Protein AF-A8SL05-F1 (afdb_monomer)

Structure (mmCIF, N/CA/C/O backbone):
data_AF-A8SL05-F1
#
_entry.id   AF-A8SL05-F1
#
loop_
_atom_site.group_PDB
_atom_site.id
_atom_site.type_symbol
_atom_site.label_atom_id
_atom_site.label_alt_id
_atom_site.label_comp_id
_atom_site.label_asym_id
_atom_site.label_entity_id
_atom_site.label_seq_id
_atom_site.pdbx_PDB_ins_code
_atom_site.Cartn_x
_atom_site.Cartn_y
_atom_site.Cartn_z
_atom_site.occupancy
_atom_site.B_iso_or_equiv
_atom_site.auth_seq_id
_atom_site.auth_comp_id
_atom_site.auth_asym_id
_atom_site.auth_atom_id
_atom_site.pdbx_PDB_model_num
ATOM 1 N N . MET A 1 1 ? -3.905 8.437 5.619 1.00 49.62 1 MET A N 1
ATOM 2 C CA . MET A 1 1 ? -2.508 8.556 6.096 1.00 49.62 1 MET A CA 1
ATOM 3 C C . MET A 1 1 ? -2.101 10.006 6.318 1.00 49.62 1 MET A C 1
ATOM 5 O O . MET A 1 1 ? -1.684 10.332 7.421 1.00 49.62 1 MET A O 1
ATOM 9 N N . SER A 1 2 ? -2.321 10.912 5.360 1.00 40.22 2 SER A N 1
ATOM 10 C CA . SER A 1 2 ? -2.000 12.343 5.533 1.00 40.22 2 SER A CA 1
ATOM 11 C C . SER A 1 2 ? -2.834 13.040 6.625 1.00 40.22 2 SER A C 1
ATOM 13 O O . SER A 1 2 ? -2.307 13.869 7.360 1.00 40.22 2 SER A O 1
ATOM 15 N N . ALA A 1 3 ? -4.100 12.639 6.810 1.00 50.53 3 ALA A N 1
ATOM 16 C CA . ALA A 1 3 ? -4.956 13.141 7.896 1.00 50.53 3 ALA A CA 1
ATOM 17 C C . ALA A 1 3 ? -4.464 12.732 9.301 1.00 50.53 3 ALA A C 1
ATOM 19 O O . ALA A 1 3 ? -4.597 13.496 10.250 1.00 50.53 3 ALA A O 1
ATOM 20 N N . THR A 1 4 ? -3.853 11.551 9.434 1.00 49.03 4 THR A N 1
ATOM 21 C CA . THR A 1 4 ? -3.325 11.043 10.709 1.00 49.03 4 THR A CA 1
ATOM 22 C C . THR A 1 4 ? -1.996 11.704 11.067 1.00 49.03 4 THR A C 1
ATOM 24 O O . THR A 1 4 ? -1.749 11.989 12.235 1.00 49.03 4 THR A O 1
ATOM 27 N N . LEU A 1 5 ? -1.164 12.012 10.061 1.00 51.53 5 LEU A N 1
ATOM 28 C CA . LEU A 1 5 ? 0.092 12.734 10.266 1.00 51.53 5 LEU A CA 1
ATOM 29 C C . LEU A 1 5 ? -0.164 14.143 10.823 1.00 51.53 5 LEU A C 1
ATOM 31 O O . LEU A 1 5 ? 0.533 14.557 11.743 1.00 51.53 5 LEU A O 1
ATOM 35 N N . GLY A 1 6 ? -1.209 14.831 10.348 1.00 53.22 6 GLY A N 1
ATOM 36 C CA . GLY A 1 6 ? -1.608 16.154 10.846 1.00 53.22 6 GLY A CA 1
ATOM 37 C C . GLY A 1 6 ? -1.895 16.214 12.353 1.00 53.22 6 GLY A C 1
ATOM 38 O O . GLY A 1 6 ? -1.677 17.256 12.954 1.00 53.22 6 GLY A O 1
ATOM 39 N N . ALA A 1 7 ? -2.299 15.101 12.979 1.00 50.03 7 ALA A N 1
ATOM 40 C CA . ALA A 1 7 ? -2.533 15.017 14.426 1.00 50.03 7 ALA A CA 1
ATOM 41 C C . ALA A 1 7 ? -1.269 14.679 15.248 1.00 50.03 7 ALA A C 1
ATOM 43 O O . ALA A 1 7 ? -1.271 14.810 16.467 1.00 50.03 7 ALA A O 1
ATOM 44 N N . THR A 1 8 ? -0.194 14.218 14.600 1.00 53.31 8 THR A N 1
ATO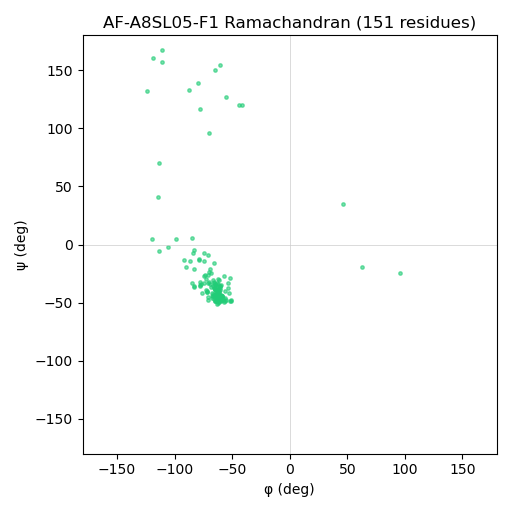M 45 C CA . THR A 1 8 ? 1.077 13.825 15.252 1.00 53.31 8 THR A CA 1
ATOM 46 C C . THR A 1 8 ? 2.256 14.728 14.897 1.00 53.31 8 THR A C 1
ATOM 48 O O . THR A 1 8 ? 3.348 14.571 15.439 1.00 53.31 8 THR A O 1
ATOM 51 N N . VAL A 1 9 ? 2.050 15.665 13.976 1.00 56.53 9 VAL A N 1
ATOM 52 C CA . VAL A 1 9 ? 3.084 16.536 13.430 1.00 56.53 9 VAL A CA 1
ATOM 53 C C . VAL A 1 9 ? 2.795 17.972 13.858 1.00 56.53 9 VAL A C 1
ATOM 55 O O . VAL A 1 9 ? 2.456 18.838 13.062 1.00 56.53 9 VAL A O 1
ATOM 58 N N . ASP A 1 10 ? 2.971 18.226 15.151 1.00 55.34 10 ASP A N 1
ATOM 59 C CA . ASP A 1 10 ? 2.871 19.572 15.738 1.00 55.34 10 ASP A CA 1
ATOM 60 C C . ASP A 1 10 ? 4.091 20.459 15.401 1.00 55.34 10 ASP A C 1
ATOM 62 O O . ASP A 1 10 ? 4.133 21.645 15.714 1.00 55.34 10 ASP A O 1
ATOM 66 N N . LYS A 1 11 ? 5.129 19.883 14.774 1.00 59.38 11 LYS A N 1
ATOM 67 C CA . LYS A 1 11 ? 6.441 20.525 14.561 1.00 59.38 11 LYS A CA 1
ATOM 68 C C . LYS A 1 11 ? 6.859 20.679 13.094 1.00 59.38 11 LYS A C 1
ATOM 70 O O . LYS A 1 11 ? 7.983 21.114 12.831 1.00 59.38 11 LYS A O 1
ATOM 75 N N .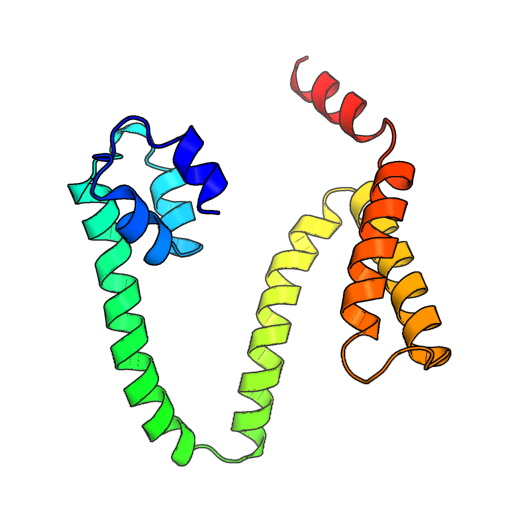 VAL A 1 12 ? 6.009 20.324 12.123 1.00 62.91 12 VAL A N 1
ATOM 76 C CA . VAL A 1 12 ? 6.315 20.594 10.703 1.00 62.91 12 VAL A CA 1
ATOM 77 C C . VAL A 1 12 ? 5.835 21.982 10.329 1.00 62.91 12 VAL A C 1
ATOM 79 O O . VAL A 1 12 ? 4.711 22.378 10.620 1.00 62.91 12 VAL A O 1
ATOM 82 N N . ASN A 1 13 ? 6.706 22.722 9.651 1.00 67.44 13 ASN A N 1
ATOM 83 C CA . ASN A 1 13 ? 6.390 24.043 9.136 1.00 67.44 13 ASN A CA 1
ATOM 84 C C . ASN A 1 13 ? 5.145 23.978 8.233 1.00 67.44 13 ASN A C 1
ATOM 86 O O . ASN A 1 13 ? 5.125 23.219 7.261 1.00 67.44 13 ASN A O 1
ATOM 90 N N . HIS A 1 14 ? 4.140 24.815 8.505 1.00 66.69 14 HIS A N 1
ATOM 91 C CA . HIS A 1 14 ? 2.879 24.868 7.754 1.00 66.69 14 HIS A CA 1
ATOM 92 C C . HIS A 1 14 ? 3.066 25.001 6.235 1.00 66.69 14 HIS A C 1
ATOM 94 O O . HIS A 1 14 ? 2.250 24.499 5.467 1.00 66.69 14 HIS A O 1
ATOM 100 N N . LYS A 1 15 ? 4.166 25.617 5.781 1.00 70.44 15 LYS A N 1
ATOM 101 C CA . LYS A 1 15 ? 4.477 25.753 4.348 1.00 70.44 15 LYS A CA 1
ATOM 102 C C . LYS A 1 15 ? 4.966 24.455 3.691 1.00 70.44 15 LYS A C 1
ATOM 104 O O . LYS A 1 15 ? 4.789 24.285 2.492 1.00 70.44 15 LYS A O 1
ATOM 109 N N . ALA A 1 16 ? 5.575 23.550 4.456 1.00 71.00 16 ALA A N 1
ATOM 110 C CA . ALA A 1 16 ? 6.088 22.269 3.964 1.00 71.00 16 ALA A CA 1
ATOM 111 C C . ALA A 1 16 ? 5.059 21.131 4.078 1.00 71.00 16 ALA A C 1
ATOM 113 O O . ALA A 1 16 ? 5.232 20.082 3.463 1.00 71.00 16 ALA A O 1
ATOM 114 N N . PHE A 1 17 ? 3.974 21.344 4.826 1.00 73.88 17 PHE A N 1
ATOM 115 C CA . PHE A 1 17 ? 2.913 20.365 5.053 1.00 73.88 17 PHE A CA 1
ATOM 116 C C . PHE A 1 17 ? 2.337 19.711 3.777 1.00 73.88 17 PHE A C 1
ATOM 118 O O . PHE A 1 17 ? 2.263 18.483 3.746 1.00 73.88 17 PHE A O 1
ATOM 125 N N . PRO A 1 18 ? 1.979 20.449 2.702 1.00 79.62 18 PRO A N 1
ATOM 126 C CA . PRO A 1 18 ? 1.447 19.816 1.490 1.00 79.62 18 PRO A CA 1
ATOM 127 C C . PRO A 1 18 ? 2.470 18.908 0.792 1.00 79.62 18 PRO A C 1
ATOM 129 O O . PRO A 1 18 ? 2.109 17.854 0.277 1.00 79.62 18 PRO A O 1
ATOM 132 N N . ILE A 1 19 ? 3.753 19.274 0.828 1.00 81.00 19 ILE A N 1
ATOM 133 C CA . ILE A 1 19 ? 4.842 18.486 0.235 1.00 81.00 19 ILE A CA 1
ATOM 134 C C . ILE A 1 19 ? 5.072 17.217 1.062 1.00 81.00 19 ILE A C 1
ATOM 136 O O . ILE A 1 19 ? 5.139 16.120 0.519 1.00 81.00 19 ILE A O 1
ATOM 140 N N . VAL A 1 20 ? 5.106 17.351 2.388 1.00 81.19 20 VAL A N 1
ATOM 141 C CA . VAL A 1 20 ? 5.229 16.221 3.320 1.00 81.19 20 VAL A CA 1
ATOM 142 C C . VAL A 1 20 ? 4.063 15.240 3.185 1.00 81.19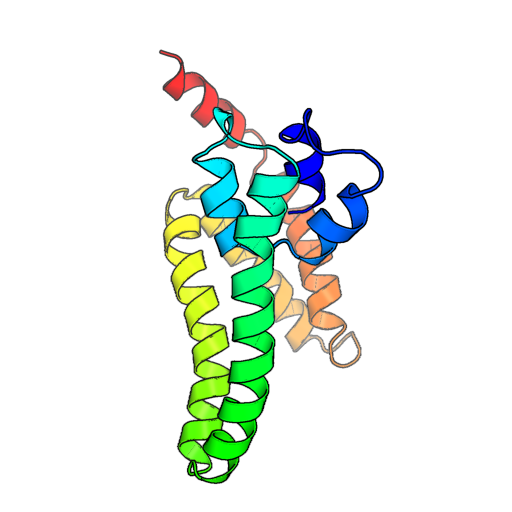 20 VAL A C 1
ATOM 144 O O . VAL A 1 20 ? 4.260 14.032 3.290 1.00 81.19 20 VAL A O 1
ATOM 147 N N . GLY A 1 21 ? 2.849 15.744 2.948 1.00 79.81 21 GLY A N 1
ATOM 148 C CA . GLY A 1 21 ? 1.672 14.913 2.707 1.00 79.81 21 GLY A CA 1
ATOM 149 C C . GLY A 1 21 ? 1.717 14.170 1.371 1.00 79.81 21 GLY A C 1
ATOM 150 O O . GLY A 1 21 ? 1.224 13.047 1.306 1.00 79.81 21 GLY A O 1
ATOM 151 N N . TRP A 1 22 ? 2.311 14.773 0.335 1.00 81.75 22 TRP A N 1
ATOM 152 C CA . TRP A 1 22 ? 2.480 14.162 -0.987 1.00 81.75 22 TRP A CA 1
ATOM 153 C C . TRP A 1 22 ? 3.526 13.043 -0.991 1.00 81.75 22 TRP A C 1
ATOM 155 O O . TRP A 1 22 ? 3.310 12.006 -1.608 1.00 81.75 22 TRP A O 1
ATOM 165 N N . LEU A 1 23 ? 4.651 13.232 -0.294 1.00 85.19 23 LEU A N 1
ATOM 166 C CA . LEU A 1 23 ? 5.740 12.248 -0.245 1.00 85.19 23 LEU A CA 1
ATOM 167 C C . LEU A 1 23 ? 5.526 11.161 0.829 1.00 85.19 23 LEU A C 1
ATOM 169 O O . LEU A 1 23 ? 6.416 10.351 1.087 1.00 85.19 23 LEU A O 1
ATOM 173 N N . LEU A 1 24 ? 4.371 11.143 1.493 1.00 83.00 24 LEU A N 1
ATOM 174 C CA . LEU A 1 24 ? 4.101 10.193 2.561 1.00 83.00 24 LEU A CA 1
ATOM 175 C C . LEU A 1 24 ? 3.754 8.809 1.993 1.00 83.00 24 LEU A C 1
ATOM 177 O O . LEU A 1 24 ? 2.710 8.637 1.372 1.00 83.00 24 LEU A O 1
ATOM 181 N N . THR A 1 25 ? 4.596 7.821 2.285 1.00 86.12 25 THR A N 1
ATOM 182 C CA . THR A 1 25 ? 4.350 6.396 2.002 1.00 86.12 25 THR A CA 1
ATOM 183 C C . THR A 1 25 ? 4.128 5.605 3.292 1.00 86.12 25 THR A C 1
A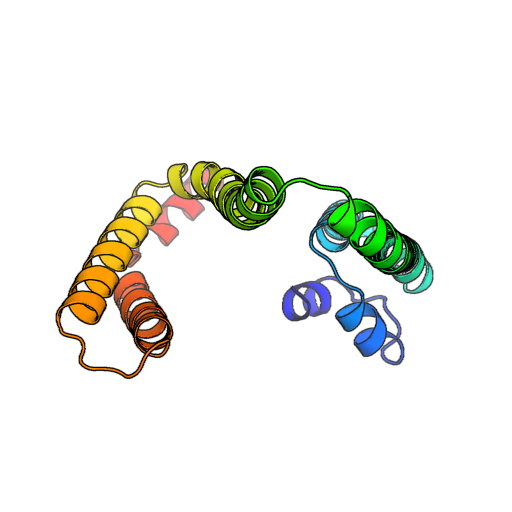TOM 185 O O . THR A 1 25 ? 4.436 6.105 4.377 1.00 86.12 25 THR A O 1
ATOM 188 N N . ASP A 1 26 ? 3.637 4.367 3.198 1.00 79.81 26 ASP A N 1
ATOM 189 C CA . ASP A 1 26 ? 3.417 3.469 4.344 1.00 79.81 26 ASP A CA 1
ATOM 190 C C . ASP A 1 26 ? 4.723 3.175 5.107 1.00 79.81 26 ASP A C 1
ATOM 192 O O . ASP A 1 26 ? 4.732 3.088 6.340 1.00 79.81 26 ASP A O 1
ATOM 196 N N . GLU A 1 27 ? 5.855 3.090 4.403 1.00 83.00 27 GLU A N 1
ATOM 197 C CA . GLU A 1 27 ? 7.184 2.863 4.983 1.00 83.00 27 GLU A CA 1
ATOM 198 C C . GLU A 1 27 ? 7.665 4.096 5.745 1.00 83.00 27 GLU A C 1
ATOM 200 O O . GLU A 1 27 ? 8.080 4.005 6.903 1.00 83.00 27 GLU A O 1
ATOM 205 N N . SER A 1 28 ? 7.549 5.271 5.120 1.00 85.19 28 SER A N 1
ATOM 206 C CA . SER A 1 28 ? 7.890 6.536 5.769 1.00 85.19 28 SER A CA 1
ATOM 207 C C . SER A 1 28 ? 6.967 6.796 6.960 1.00 85.19 28 SER A C 1
ATOM 209 O O . SER A 1 28 ? 7.440 7.159 8.034 1.00 85.19 28 SER A O 1
ATOM 211 N N . PHE A 1 29 ? 5.664 6.536 6.824 1.00 81.56 29 PHE A N 1
ATOM 212 C CA . PHE A 1 29 ? 4.692 6.648 7.910 1.00 81.56 29 PHE A CA 1
ATOM 213 C C . PHE A 1 29 ? 5.062 5.751 9.092 1.00 81.56 29 PHE A C 1
ATOM 215 O O . PHE A 1 29 ? 5.084 6.220 10.230 1.00 81.56 29 PHE A O 1
ATOM 222 N N . SER A 1 30 ? 5.419 4.493 8.828 1.00 82.00 30 SER A N 1
ATOM 223 C CA . SER A 1 30 ? 5.838 3.550 9.867 1.00 82.00 30 SER A CA 1
ATOM 224 C C . SER A 1 30 ? 7.070 4.067 10.617 1.00 82.00 30 SER A C 1
ATOM 226 O O . SER A 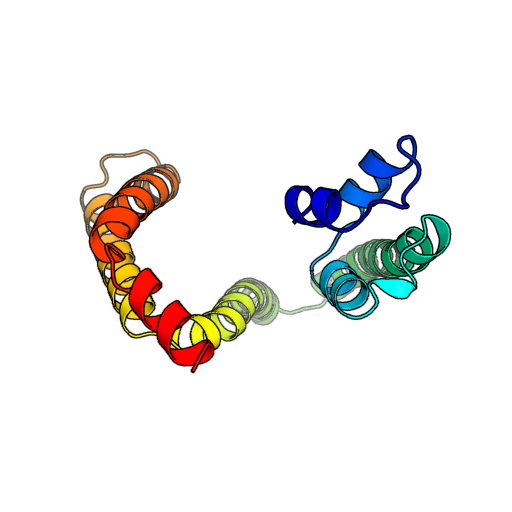1 30 ? 7.046 4.159 11.845 1.00 82.00 30 SER A O 1
ATOM 228 N N . ILE A 1 31 ? 8.105 4.520 9.900 1.00 84.62 31 ILE A N 1
ATOM 229 C CA . ILE A 1 31 ? 9.334 5.069 10.500 1.00 84.62 31 ILE A CA 1
ATOM 230 C C . ILE A 1 31 ? 9.042 6.315 11.347 1.00 84.62 31 ILE A C 1
ATOM 232 O O . ILE A 1 31 ? 9.536 6.422 12.475 1.00 84.62 31 ILE A O 1
ATOM 236 N N . LEU A 1 32 ? 8.224 7.242 10.838 1.00 84.38 32 LEU A N 1
ATOM 237 C CA . LEU A 1 32 ? 7.827 8.444 11.574 1.00 84.38 32 LEU A CA 1
ATOM 238 C C . LEU A 1 32 ? 6.991 8.106 12.818 1.00 84.38 32 LEU A C 1
ATOM 240 O O . LEU A 1 32 ? 7.181 8.725 13.864 1.00 84.38 32 LEU A O 1
ATOM 244 N N . SER A 1 33 ? 6.108 7.108 12.731 1.00 78.12 33 SER A N 1
ATOM 245 C CA . SER A 1 33 ? 5.232 6.706 13.837 1.00 78.12 33 SER A CA 1
ATOM 246 C C . SER A 1 33 ? 5.993 6.111 15.027 1.00 78.12 33 SER A C 1
ATOM 248 O O . SER A 1 33 ? 5.572 6.310 16.168 1.00 78.12 33 SER A O 1
ATOM 250 N N . PHE A 1 34 ? 7.136 5.459 14.778 1.00 81.38 34 PHE A N 1
ATOM 251 C CA . PHE A 1 34 ? 8.035 4.948 15.819 1.00 81.38 34 PHE A CA 1
ATOM 252 C C . PHE A 1 34 ? 8.994 6.012 16.375 1.00 81.38 34 PHE A C 1
ATOM 254 O O . PHE A 1 34 ? 9.491 5.860 17.485 1.00 81.38 34 PHE A O 1
ATOM 261 N N . ASN A 1 35 ? 9.246 7.105 15.645 1.00 80.31 35 ASN A N 1
ATOM 262 C CA . ASN A 1 35 ? 10.239 8.128 16.001 1.00 80.31 35 ASN A CA 1
ATOM 263 C C . ASN A 1 35 ? 9.608 9.498 16.311 1.00 80.31 35 ASN A C 1
ATOM 265 O O . ASN A 1 35 ? 10.160 10.533 15.930 1.00 80.31 35 ASN A O 1
ATOM 269 N N . LYS A 1 36 ? 8.472 9.519 17.025 1.00 70.06 36 LYS A N 1
ATOM 270 C CA . LYS A 1 36 ? 7.673 10.736 17.296 1.00 70.06 36 LYS A CA 1
ATOM 271 C C . LYS A 1 36 ? 8.469 11.892 17.916 1.00 70.06 36 LYS A C 1
ATOM 273 O O . LYS A 1 36 ? 8.204 13.051 17.615 1.00 70.06 36 LYS A O 1
ATOM 278 N N . GLU A 1 37 ? 9.476 11.597 18.734 1.00 68.19 37 GLU A N 1
ATOM 279 C CA . GLU A 1 37 ? 10.291 12.615 19.414 1.00 68.19 37 GLU A CA 1
ATOM 280 C C . GLU A 1 37 ? 11.227 13.392 18.472 1.00 68.19 37 GLU A C 1
ATOM 282 O O . GLU A 1 37 ? 11.562 14.547 18.738 1.00 68.19 37 GLU A O 1
ATOM 287 N N . LYS A 1 38 ? 11.625 12.781 17.348 1.00 67.69 38 LYS A N 1
ATOM 288 C CA . LYS A 1 38 ? 12.580 13.340 16.373 1.00 67.69 38 LYS A CA 1
ATOM 289 C C . LYS A 1 38 ? 11.896 13.985 15.165 1.00 67.69 38 LYS A C 1
ATOM 291 O O . LYS A 1 38 ? 12.577 14.418 14.233 1.00 67.69 38 LYS A O 1
ATOM 296 N N . VAL A 1 39 ? 10.563 14.056 15.162 1.00 70.62 39 VAL A N 1
ATOM 297 C CA . VAL A 1 39 ? 9.779 14.581 14.038 1.00 70.62 39 VAL A CA 1
ATOM 298 C C . VAL A 1 39 ? 9.982 16.094 13.922 1.00 70.62 39 VAL A C 1
ATOM 300 O O . VAL A 1 39 ? 9.341 16.898 14.593 1.00 70.62 39 VAL A O 1
ATOM 303 N N . ASN A 1 40 ? 10.910 16.471 13.046 1.00 76.44 40 ASN A N 1
ATOM 304 C CA . ASN A 1 40 ? 11.127 17.826 12.546 1.00 76.44 40 ASN A CA 1
ATOM 305 C C . ASN A 1 40 ? 10.912 17.830 11.019 1.00 76.44 40 ASN A C 1
ATOM 307 O O . ASN A 1 40 ? 11.001 16.784 10.370 1.00 76.44 40 ASN A O 1
ATOM 311 N N . THR A 1 41 ? 10.667 19.002 10.429 1.00 74.56 41 THR A N 1
ATOM 312 C CA . THR A 1 41 ? 10.518 19.210 8.978 1.00 74.56 41 THR A CA 1
ATOM 313 C C . THR A 1 41 ? 11.682 18.597 8.196 1.00 74.56 41 THR A C 1
ATOM 315 O O . THR A 1 41 ? 11.453 17.822 7.271 1.00 74.56 41 THR A O 1
ATOM 318 N N . SER A 1 42 ? 12.927 18.856 8.607 1.00 79.19 42 SER A N 1
ATOM 319 C CA . SER A 1 42 ? 14.112 18.323 7.918 1.00 79.19 42 SER A CA 1
ATOM 320 C C . SER A 1 42 ? 14.254 16.805 8.053 1.00 79.19 42 SER A C 1
ATOM 322 O O . SER A 1 42 ? 14.644 16.144 7.097 1.00 79.19 42 SER A O 1
ATOM 324 N N . PHE A 1 43 ? 13.907 16.240 9.215 1.00 82.69 43 PHE A N 1
ATOM 325 C CA . PHE A 1 43 ? 13.933 14.788 9.428 1.00 82.69 43 PHE A CA 1
ATOM 326 C C . PHE A 1 43 ? 12.869 14.087 8.578 1.00 82.69 43 PHE A C 1
ATOM 328 O O . PHE A 1 43 ? 13.155 13.102 7.908 1.00 82.69 43 PHE A O 1
ATOM 335 N N . THR A 1 44 ? 11.659 14.646 8.547 1.00 82.50 44 THR A N 1
ATOM 336 C CA . THR A 1 44 ? 10.530 14.110 7.778 1.00 82.50 44 THR A CA 1
ATOM 337 C C . THR A 1 44 ? 10.841 14.081 6.286 1.00 82.50 44 THR A C 1
ATOM 339 O O . THR A 1 44 ? 10.701 13.041 5.650 1.00 82.50 44 THR A O 1
ATOM 342 N N . LEU A 1 45 ? 11.349 15.190 5.740 1.00 83.06 45 LEU A N 1
ATOM 343 C CA . LEU A 1 45 ? 11.772 15.249 4.341 1.00 83.06 45 LEU A CA 1
ATOM 344 C C . LEU A 1 45 ? 12.957 14.313 4.064 1.00 83.06 45 LEU A C 1
ATOM 346 O O . LEU A 1 45 ? 12.976 13.651 3.033 1.00 83.06 45 LEU A O 1
ATOM 350 N N . GLY A 1 46 ? 13.909 14.197 4.993 1.00 86.38 46 GLY A N 1
ATOM 351 C CA . GLY A 1 46 ? 15.043 13.279 4.864 1.00 86.38 46 GLY A CA 1
ATOM 352 C C . GLY A 1 46 ? 14.641 11.803 4.794 1.00 86.38 46 GLY A C 1
ATOM 353 O O . GLY A 1 46 ? 15.275 11.042 4.070 1.00 86.38 46 GLY A O 1
ATOM 354 N N . VAL A 1 47 ? 13.578 11.400 5.495 1.00 87.12 47 VAL A N 1
ATOM 355 C CA . VAL A 1 47 ? 13.039 10.028 5.436 1.00 87.12 47 VAL A CA 1
ATOM 356 C C . VAL A 1 47 ? 12.207 9.802 4.168 1.00 87.12 47 VAL A C 1
ATOM 358 O O . VAL A 1 47 ? 12.257 8.722 3.592 1.00 87.12 47 VAL A O 1
ATOM 361 N N . GLN A 1 48 ? 11.476 10.820 3.712 1.00 88.38 48 GLN A N 1
ATOM 362 C CA . GLN A 1 48 ? 10.520 10.711 2.605 1.00 88.38 48 GLN A CA 1
ATOM 363 C C . GLN A 1 48 ? 11.138 10.862 1.205 1.00 88.38 48 GLN A C 1
ATOM 365 O O . GLN A 1 48 ? 10.673 10.246 0.247 1.00 88.38 48 GLN A O 1
ATOM 370 N N . ILE A 1 49 ? 12.185 11.678 1.059 1.00 89.19 49 ILE A N 1
ATOM 371 C CA . ILE A 1 49 ? 12.821 11.960 -0.236 1.00 89.19 49 ILE A CA 1
ATOM 372 C C . ILE A 1 49 ? 13.486 10.713 -0.858 1.00 89.19 49 ILE A C 1
ATOM 374 O O . ILE A 1 49 ? 13.240 10.450 -2.038 1.00 89.19 49 ILE A O 1
ATOM 378 N N . PRO A 1 50 ? 14.305 9.923 -0.132 1.00 90.94 50 PRO A N 1
ATOM 379 C CA . PRO A 1 50 ? 15.017 8.797 -0.734 1.00 90.94 50 PRO A CA 1
ATOM 380 C C . PRO A 1 50 ? 14.095 7.720 -1.329 1.00 90.94 50 PRO A C 1
ATOM 382 O O . PRO A 1 50 ? 14.329 7.351 -2.481 1.00 90.94 50 PRO A O 1
ATOM 385 N N . PRO A 1 51 ? 13.028 7.252 -0.641 1.00 88.38 51 PRO A N 1
ATOM 386 C CA . PRO A 1 51 ? 12.073 6.306 -1.221 1.00 88.38 51 PRO A CA 1
ATOM 387 C C . PRO A 1 51 ? 11.450 6.808 -2.525 1.00 88.38 51 PRO A C 1
ATOM 389 O O . PRO A 1 51 ? 11.329 6.040 -3.474 1.00 88.38 51 PRO A O 1
ATOM 392 N N . TYR A 1 52 ? 11.121 8.100 -2.610 1.00 87.31 52 TYR A N 1
ATOM 393 C CA . TYR A 1 52 ? 10.520 8.689 -3.808 1.00 87.31 52 TYR A CA 1
ATOM 394 C C . TYR A 1 52 ? 11.484 8.695 -5.007 1.00 87.31 52 TYR A C 1
ATOM 396 O O . TYR A 1 52 ? 11.106 8.338 -6.124 1.00 87.31 52 TYR A O 1
ATOM 404 N N . PHE A 1 53 ? 12.755 9.045 -4.783 1.00 90.38 53 PHE A N 1
ATOM 405 C CA . PHE A 1 53 ? 13.779 8.985 -5.832 1.00 90.38 53 PHE A CA 1
ATOM 406 C C . PHE A 1 53 ? 14.085 7.552 -6.264 1.00 90.38 53 PHE A C 1
ATOM 408 O O . PHE A 1 53 ? 14.165 7.277 -7.463 1.00 90.38 53 PHE A O 1
ATOM 415 N N . ILE A 1 54 ? 14.225 6.637 -5.301 1.00 92.56 54 ILE A N 1
ATOM 416 C CA . ILE A 1 54 ? 14.439 5.213 -5.574 1.00 92.56 54 ILE A CA 1
ATOM 417 C C . ILE A 1 54 ? 13.273 4.668 -6.395 1.00 92.56 54 ILE A C 1
ATOM 419 O O . ILE A 1 54 ? 13.512 4.009 -7.401 1.00 92.56 54 ILE A O 1
ATOM 423 N N . TRP A 1 55 ? 12.034 5.007 -6.036 1.00 89.06 55 TRP A N 1
ATOM 424 C CA . TRP A 1 55 ? 10.845 4.610 -6.784 1.00 89.06 55 TRP A CA 1
ATOM 425 C C . TRP A 1 55 ? 10.898 5.072 -8.242 1.00 89.06 55 TRP A C 1
ATOM 427 O O . TRP A 1 55 ? 10.697 4.270 -9.154 1.00 89.06 55 TRP A O 1
ATOM 437 N N . GLY A 1 56 ? 11.210 6.350 -8.481 1.00 91.56 56 GLY A N 1
ATOM 438 C CA . GLY A 1 56 ? 11.319 6.897 -9.835 1.00 91.56 56 GLY A CA 1
ATOM 439 C C . GLY A 1 56 ? 12.389 6.192 -10.672 1.00 91.56 56 GLY A C 1
ATOM 440 O O . GLY A 1 56 ? 12.117 5.762 -11.793 1.00 91.56 56 GLY A O 1
ATOM 441 N N . ILE A 1 57 ? 13.586 6.002 -10.108 1.00 94.50 57 ILE A N 1
ATOM 442 C CA . ILE A 1 57 ? 14.701 5.327 -10.790 1.00 94.50 57 ILE A CA 1
ATOM 443 C C . ILE A 1 57 ? 14.353 3.861 -11.074 1.00 94.50 57 ILE A C 1
ATOM 445 O O . ILE A 1 57 ? 14.506 3.397 -12.205 1.00 94.50 57 ILE A O 1
ATOM 449 N N . PHE A 1 58 ? 13.836 3.132 -10.083 1.00 93.00 58 PHE A N 1
ATOM 450 C CA . PHE A 1 58 ? 13.485 1.720 -10.237 1.00 93.00 58 PHE A CA 1
ATOM 451 C C . PHE A 1 58 ? 12.275 1.495 -11.139 1.00 93.00 58 PHE A C 1
ATOM 453 O O . PHE A 1 58 ? 12.183 0.433 -11.743 1.00 93.00 58 PHE A O 1
ATOM 460 N N . THR A 1 59 ? 11.385 2.475 -11.299 1.00 90.94 59 THR A N 1
ATOM 461 C CA . THR A 1 59 ? 10.301 2.393 -12.290 1.00 90.94 59 THR A CA 1
ATOM 462 C C . THR A 1 59 ? 10.871 2.370 -13.706 1.00 90.94 59 THR A C 1
ATOM 464 O O . THR A 1 59 ? 10.474 1.536 -14.515 1.00 90.94 59 THR A O 1
ATOM 467 N N . ILE A 1 60 ? 11.847 3.236 -13.997 1.00 93.69 60 ILE A N 1
ATOM 468 C CA . ILE A 1 60 ? 12.516 3.269 -15.305 1.00 93.69 60 ILE A CA 1
ATOM 469 C C . ILE A 1 60 ? 13.288 1.966 -15.527 1.00 93.69 60 ILE A C 1
ATOM 471 O O . ILE A 1 60 ? 13.125 1.316 -16.557 1.00 93.69 60 ILE A O 1
ATOM 475 N N . VAL A 1 61 ? 14.088 1.545 -14.544 1.00 93.81 61 VAL A N 1
ATOM 476 C CA . VAL A 1 61 ? 14.845 0.285 -14.620 1.00 93.81 61 VAL A CA 1
ATOM 477 C C . VAL A 1 61 ? 13.905 -0.912 -14.787 1.00 93.81 61 VAL A C 1
ATOM 479 O O . VAL A 1 61 ? 14.148 -1.772 -15.629 1.00 93.81 61 VAL A O 1
ATOM 482 N N . GLY A 1 62 ? 12.814 -0.951 -14.025 1.00 90.44 62 GLY A N 1
ATOM 483 C CA . GLY A 1 62 ? 11.800 -1.998 -14.066 1.00 90.44 62 GLY A CA 1
ATOM 484 C C . GLY A 1 62 ? 11.028 -2.038 -15.381 1.00 90.44 62 GLY A C 1
ATOM 485 O O . GLY A 1 62 ? 10.680 -3.126 -15.822 1.00 90.44 62 GLY A O 1
ATOM 486 N N . TYR A 1 63 ? 10.818 -0.898 -16.045 1.00 89.50 63 TYR A N 1
ATOM 487 C CA . TYR A 1 63 ? 10.253 -0.852 -17.394 1.00 89.50 63 TYR A CA 1
ATOM 488 C C . TYR A 1 63 ? 11.173 -1.555 -18.401 1.00 89.50 63 TYR A C 1
ATOM 490 O O . TYR A 1 63 ? 10.742 -2.478 -19.089 1.00 89.50 63 TYR A O 1
ATOM 498 N N . PHE A 1 64 ? 12.463 -1.200 -18.415 1.00 91.81 64 PHE A N 1
ATOM 499 C CA . PHE A 1 64 ? 13.434 -1.835 -19.310 1.00 91.81 64 PHE A CA 1
ATOM 500 C C . PHE A 1 64 ? 13.605 -3.328 -19.016 1.00 91.81 64 PHE A C 1
ATOM 502 O O . PHE A 1 64 ? 13.576 -4.132 -19.941 1.00 91.81 64 PHE A O 1
ATOM 509 N N . LEU A 1 65 ? 13.742 -3.720 -17.743 1.00 89.69 65 LEU A N 1
ATOM 510 C CA . LEU A 1 65 ? 13.806 -5.135 -17.350 1.00 89.69 65 LEU A CA 1
ATOM 511 C C . LEU A 1 65 ? 12.503 -5.877 -17.661 1.00 89.69 65 LEU A C 1
ATOM 513 O O . LEU A 1 65 ? 12.533 -7.052 -18.027 1.00 89.69 65 LEU A O 1
ATOM 517 N N . GLY A 1 66 ? 11.377 -5.179 -17.525 1.00 87.12 66 GLY A N 1
ATOM 518 C CA . GLY A 1 66 ? 10.039 -5.633 -17.862 1.00 87.12 66 GLY A CA 1
ATOM 519 C C . GLY A 1 66 ? 9.984 -6.174 -19.278 1.00 87.12 66 GLY A C 1
ATOM 520 O O . GLY A 1 66 ? 9.524 -7.292 -19.478 1.00 87.12 66 GLY A O 1
ATOM 521 N N . ASP A 1 67 ? 10.512 -5.447 -20.257 1.00 86.62 67 ASP A N 1
ATOM 522 C CA . ASP A 1 67 ? 10.462 -5.861 -21.662 1.00 86.62 67 ASP A CA 1
ATOM 523 C C . ASP A 1 67 ? 11.195 -7.177 -21.948 1.00 86.62 67 ASP A C 1
ATOM 525 O O . ASP A 1 67 ? 10.735 -7.948 -22.791 1.00 86.62 67 ASP A O 1
ATOM 529 N N . PHE A 1 68 ? 12.240 -7.502 -21.182 1.00 89.44 68 PHE A N 1
ATOM 530 C CA . PHE A 1 68 ? 12.969 -8.770 -21.302 1.00 89.44 68 PHE A CA 1
ATOM 531 C C . PHE A 1 68 ? 12.264 -9.968 -20.644 1.00 89.44 68 PHE A C 1
ATOM 533 O O . PHE A 1 68 ? 12.649 -11.113 -20.887 1.00 89.44 68 PHE A O 1
ATOM 540 N N . LEU A 1 69 ? 11.243 -9.746 -19.809 1.00 88.81 69 LEU A N 1
ATOM 541 C CA . LEU A 1 69 ? 10.541 -10.823 -19.109 1.00 88.81 69 LEU A CA 1
ATOM 542 C C . LEU A 1 69 ? 9.508 -11.526 -20.015 1.00 88.81 69 LEU A C 1
ATOM 544 O O . LEU A 1 69 ? 8.741 -10.863 -20.721 1.00 88.81 69 LEU A O 1
ATOM 548 N N . PRO A 1 70 ? 9.405 -12.869 -19.955 1.00 90.88 70 PRO A N 1
ATOM 549 C CA . PRO A 1 70 ? 8.364 -13.607 -20.662 1.00 90.88 70 PRO A CA 1
ATOM 550 C C . PRO A 1 70 ? 6.971 -13.257 -20.121 1.00 90.88 70 PRO A C 1
ATOM 552 O O . PRO A 1 70 ? 6.796 -12.980 -18.931 1.00 90.88 70 PRO A O 1
ATOM 555 N N . GLN A 1 71 ? 5.956 -13.327 -20.987 1.00 89.38 71 GLN A N 1
ATOM 556 C CA . GLN A 1 71 ? 4.586 -12.885 -20.684 1.00 89.38 71 GLN A CA 1
ATOM 557 C C . GLN A 1 71 ? 4.001 -13.522 -19.413 1.00 89.38 71 GLN A C 1
ATOM 559 O O . GLN A 1 71 ? 3.331 -12.849 -18.633 1.00 89.38 71 GLN A O 1
ATOM 564 N N . ASN A 1 72 ? 4.308 -14.795 -19.159 1.00 90.50 72 ASN A N 1
ATOM 565 C CA . ASN A 1 72 ? 3.833 -15.513 -17.975 1.00 90.50 72 ASN A CA 1
ATOM 566 C C . ASN A 1 72 ? 4.344 -14.883 -16.670 1.00 90.50 72 ASN A C 1
ATOM 568 O O . ASN A 1 72 ? 3.596 -14.783 -15.700 1.00 90.50 72 ASN A O 1
ATOM 572 N N . LEU A 1 73 ? 5.599 -14.415 -16.651 1.00 89.38 73 LEU A N 1
ATOM 573 C CA . LEU A 1 73 ? 6.168 -13.744 -15.483 1.00 89.38 73 LEU A CA 1
ATOM 574 C C . LEU A 1 73 ? 5.569 -12.350 -15.305 1.00 89.38 73 LEU A C 1
ATOM 576 O O . LEU A 1 73 ? 5.248 -11.984 -14.180 1.00 89.38 73 LEU A O 1
ATOM 580 N N . LYS A 1 74 ? 5.348 -11.598 -16.392 1.00 87.88 74 LYS A N 1
ATOM 581 C CA . LYS A 1 74 ? 4.683 -10.283 -16.328 1.00 87.88 74 LYS A CA 1
ATOM 582 C C . LYS A 1 74 ? 3.316 -10.381 -15.647 1.00 87.88 74 LYS A C 1
ATOM 584 O O . LYS A 1 74 ? 3.038 -9.634 -14.713 1.00 87.88 74 LYS A O 1
ATOM 589 N N . VAL A 1 75 ? 2.503 -11.357 -16.058 1.00 89.38 75 VAL A N 1
ATOM 590 C CA . VAL A 1 75 ? 1.191 -11.621 -15.443 1.00 89.38 75 VAL A CA 1
ATOM 591 C C . VAL A 1 75 ? 1.339 -12.044 -13.977 1.00 89.38 75 VAL A C 1
ATOM 593 O O . VAL A 1 75 ? 0.601 -11.552 -13.122 1.00 89.38 75 VAL A O 1
ATOM 596 N N . ALA A 1 76 ? 2.315 -12.903 -13.663 1.00 90.44 76 ALA A N 1
ATOM 597 C CA . ALA A 1 76 ? 2.577 -13.331 -12.291 1.00 90.44 76 ALA A CA 1
ATOM 598 C C . ALA A 1 76 ? 2.964 -12.162 -11.369 1.00 90.44 76 ALA A C 1
ATOM 600 O O . ALA A 1 76 ? 2.480 -12.105 -10.242 1.00 90.44 76 ALA A O 1
ATOM 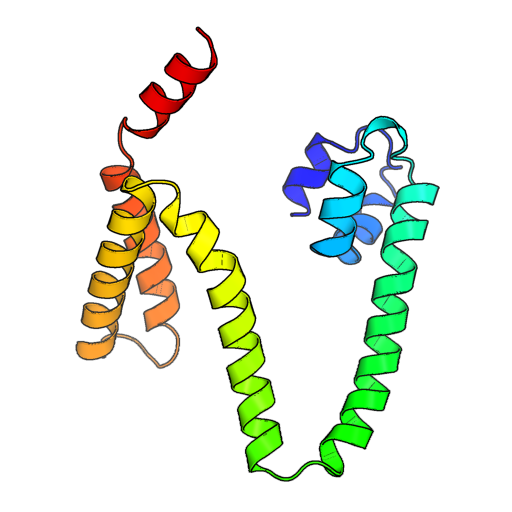601 N N . PHE A 1 77 ? 3.766 -11.200 -11.838 1.00 87.69 77 PHE A N 1
ATOM 602 C CA . PHE A 1 77 ? 4.098 -9.994 -11.072 1.00 87.69 77 PHE A CA 1
ATOM 603 C C . PHE A 1 77 ? 2.867 -9.111 -10.817 1.00 87.69 77 PHE A C 1
ATOM 605 O O . PHE A 1 77 ? 2.679 -8.648 -9.691 1.00 87.69 77 PHE A O 1
ATOM 612 N N . SER A 1 78 ? 1.992 -8.919 -11.814 1.00 87.25 78 SER A N 1
ATOM 613 C CA . SER A 1 78 ? 0.765 -8.124 -11.647 1.00 87.25 78 SER A CA 1
ATOM 614 C C . SER A 1 78 ? -0.196 -8.727 -10.618 1.00 87.25 78 SER A C 1
ATOM 616 O O . SER A 1 78 ? -0.696 -8.014 -9.750 1.00 87.25 78 SER A O 1
ATOM 618 N N . VAL A 1 79 ? -0.434 -10.041 -10.673 1.00 90.69 79 VAL A N 1
ATOM 619 C CA . VAL A 1 79 ? -1.302 -10.726 -9.697 1.00 90.69 79 VAL A CA 1
ATOM 620 C C . VAL A 1 79 ? -0.597 -10.882 -8.343 1.00 90.69 79 VAL A C 1
ATOM 622 O O . VAL A 1 79 ? -1.235 -10.786 -7.297 1.00 90.69 79 VAL A O 1
ATOM 625 N N . GLY A 1 80 ? 0.726 -11.061 -8.345 1.00 91.00 80 GLY A N 1
ATOM 626 C CA . GLY A 1 80 ? 1.547 -11.201 -7.144 1.00 91.00 80 GLY A CA 1
ATOM 627 C C . GLY A 1 80 ? 1.522 -9.965 -6.247 1.00 91.00 80 GLY A C 1
ATOM 628 O O . GLY A 1 80 ? 1.425 -10.108 -5.031 1.00 91.00 80 GLY A O 1
ATOM 629 N N . LEU A 1 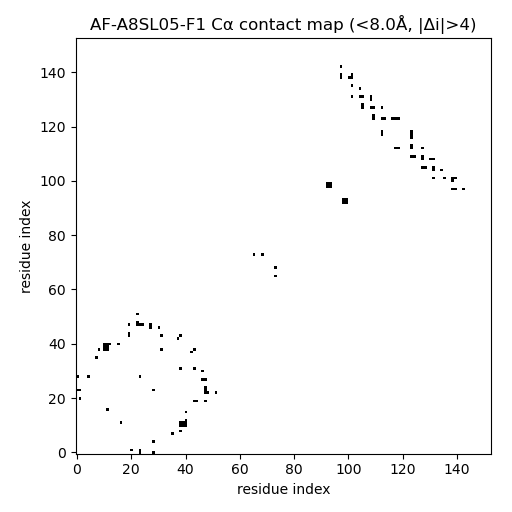81 ? 1.519 -8.758 -6.824 1.00 87.62 81 LEU A N 1
ATOM 630 C CA . LEU A 1 81 ? 1.369 -7.512 -6.060 1.00 87.62 81 LEU A CA 1
ATOM 631 C C . LEU A 1 81 ? 0.023 -7.443 -5.327 1.00 87.62 81 LEU A C 1
ATOM 633 O O . LEU A 1 81 ? -0.013 -7.117 -4.142 1.00 87.62 81 LEU A O 1
ATOM 637 N N . LEU A 1 82 ? -1.077 -7.811 -5.995 1.00 90.06 82 LEU A N 1
ATOM 638 C CA . LEU A 1 82 ? -2.392 -7.904 -5.350 1.00 90.06 82 LEU A CA 1
ATOM 639 C C . LEU A 1 82 ? -2.382 -8.961 -4.234 1.00 90.06 82 LEU A C 1
ATOM 641 O O . LEU A 1 82 ? -2.901 -8.722 -3.143 1.00 90.06 82 LEU A O 1
ATOM 645 N N . GLY A 1 83 ? -1.738 -10.105 -4.480 1.00 91.38 83 GLY A N 1
ATOM 646 C CA . GLY A 1 83 ? -1.560 -11.170 -3.493 1.00 91.38 83 GLY A CA 1
ATOM 647 C C . GLY A 1 83 ? -0.773 -10.730 -2.255 1.00 91.38 83 GLY A C 1
ATOM 648 O O . GLY A 1 83 ? -1.154 -11.090 -1.143 1.00 91.38 83 GLY A O 1
ATOM 649 N N . LEU A 1 84 ? 0.271 -9.911 -2.417 1.00 91.56 84 LEU A N 1
ATOM 650 C CA . LEU A 1 84 ? 1.062 -9.364 -1.310 1.00 91.56 84 LEU A CA 1
ATOM 651 C C . LEU A 1 84 ? 0.213 -8.482 -0.385 1.00 91.56 84 LEU A C 1
ATOM 653 O O . LEU A 1 84 ? 0.270 -8.646 0.833 1.00 91.56 84 LEU A O 1
ATOM 657 N N . PHE A 1 85 ? -0.614 -7.593 -0.946 1.00 87.69 85 PHE A N 1
ATOM 658 C CA . PHE A 1 85 ? -1.532 -6.772 -0.147 1.00 87.69 85 PHE A CA 1
ATOM 659 C C . PHE A 1 85 ? -2.504 -7.634 0.661 1.00 87.69 85 PHE A C 1
ATOM 661 O O . PHE A 1 85 ? -2.690 -7.405 1.857 1.00 87.69 85 PHE A O 1
ATOM 668 N N . VAL A 1 86 ? -3.077 -8.666 0.036 1.00 89.88 86 VAL A N 1
ATOM 669 C CA . VAL A 1 86 ? -3.952 -9.619 0.732 1.00 89.88 86 VAL A CA 1
ATOM 670 C C . VAL A 1 86 ? -3.180 -10.361 1.828 1.00 89.88 86 VAL A C 1
ATOM 672 O O . VAL A 1 86 ? -3.681 -10.489 2.943 1.00 89.88 86 VAL A O 1
ATOM 675 N N . ALA A 1 87 ? -1.947 -10.795 1.562 1.00 91.00 87 ALA A N 1
ATOM 676 C CA . ALA A 1 87 ? -1.111 -11.502 2.529 1.00 91.00 87 ALA A CA 1
ATOM 677 C C . ALA A 1 87 ? -0.758 -10.652 3.762 1.00 91.00 87 ALA A C 1
ATOM 679 O O . ALA A 1 87 ? -0.679 -11.195 4.860 1.00 91.00 87 ALA A O 1
ATOM 680 N N . LEU A 1 88 ? -0.593 -9.334 3.610 1.00 87.62 88 LEU A N 1
ATOM 681 C CA . LEU A 1 88 ? -0.385 -8.406 4.731 1.00 87.62 88 LEU A CA 1
ATOM 682 C C . LEU A 1 88 ? -1.685 -8.088 5.488 1.00 87.62 88 LEU A C 1
ATOM 684 O O . LEU A 1 88 ? -1.675 -7.904 6.709 1.00 87.62 88 LEU A O 1
ATOM 688 N N . LEU A 1 89 ? -2.814 -8.042 4.780 1.00 87.25 89 LEU A N 1
ATOM 689 C CA . LEU A 1 89 ? -4.118 -7.711 5.352 1.00 87.25 89 LEU A CA 1
ATOM 690 C C . LEU A 1 89 ? -4.726 -8.877 6.148 1.00 87.25 89 LEU A C 1
ATOM 692 O O . LEU A 1 89 ? -5.250 -8.673 7.245 1.00 87.25 89 LEU A O 1
ATOM 696 N N . VAL A 1 90 ? -4.626 -10.108 5.639 1.00 90.25 90 VAL A N 1
ATOM 697 C CA . VAL A 1 90 ? -5.253 -11.303 6.231 1.00 90.25 90 VAL A CA 1
ATOM 698 C C . VAL A 1 90 ? -4.847 -11.552 7.698 1.00 90.25 90 VAL A C 1
ATOM 700 O O . VAL A 1 90 ? -5.745 -11.796 8.507 1.00 90.25 90 VAL A O 1
ATOM 703 N N . PRO A 1 91 ? -3.563 -11.471 8.103 1.00 86.75 91 PRO A N 1
ATOM 704 C CA . PRO A 1 91 ? -3.160 -11.644 9.499 1.00 86.75 91 PRO A CA 1
ATOM 705 C C . PRO A 1 91 ? -3.775 -10.606 10.440 1.00 86.75 91 PRO A C 1
ATOM 707 O O . PRO A 1 91 ? -4.127 -10.943 11.565 1.00 86.75 91 PRO A O 1
ATOM 710 N N . ASN A 1 92 ? -3.936 -9.357 9.989 1.00 83.00 92 ASN A N 1
ATOM 711 C CA . ASN A 1 92 ? -4.561 -8.310 10.798 1.00 83.00 92 ASN A CA 1
ATOM 712 C C . ASN A 1 92 ? -6.074 -8.513 10.930 1.00 83.00 92 ASN A C 1
ATOM 714 O O . ASN A 1 92 ? -6.615 -8.332 12.016 1.00 83.00 92 ASN A O 1
ATOM 718 N N . VAL A 1 93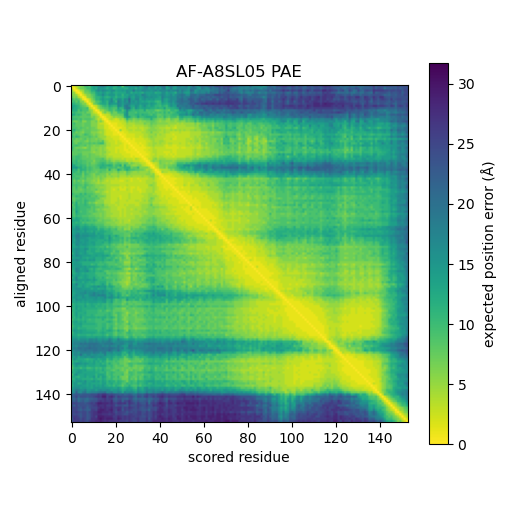 ? -6.745 -8.950 9.861 1.00 86.00 93 VAL A N 1
ATOM 719 C CA . VAL A 1 93 ? -8.183 -9.263 9.885 1.00 86.00 93 VAL A CA 1
ATOM 720 C C . VAL A 1 93 ? -8.494 -10.427 10.823 1.00 86.00 93 VAL A C 1
ATOM 722 O O . VAL A 1 93 ? -9.492 -10.394 11.535 1.00 86.00 93 VAL A O 1
ATOM 725 N N . LYS A 1 94 ? -7.637 -11.451 10.852 1.00 82.31 94 LYS A N 1
ATOM 726 C CA . LYS A 1 94 ? -7.855 -12.657 11.662 1.00 82.31 94 LYS A CA 1
ATOM 727 C C . LYS A 1 94 ? -7.701 -12.446 13.173 1.00 82.31 94 LYS A C 1
ATOM 729 O O . LYS A 1 94 ? -8.034 -13.362 13.916 1.00 82.31 94 LYS A O 1
ATOM 734 N N . LYS A 1 95 ? -7.217 -11.283 13.630 1.00 82.25 95 LYS A N 1
ATOM 735 C CA . LYS A 1 95 ? -7.034 -10.993 15.065 1.00 82.25 95 LYS A CA 1
ATOM 736 C C . LYS A 1 95 ? -8.350 -10.938 15.842 1.00 82.25 95 LYS A C 1
ATOM 738 O O . LYS A 1 95 ? -8.382 -11.398 16.973 1.00 82.25 95 LYS A O 1
ATOM 743 N N . HIS A 1 96 ? -9.422 -10.423 15.234 1.00 83.31 96 HIS A N 1
ATOM 744 C CA . HIS A 1 96 ? -10.724 -10.280 15.891 1.00 83.31 96 HIS A CA 1
ATOM 745 C C . HIS A 1 96 ? -11.813 -10.989 15.080 1.00 83.31 96 HIS A C 1
ATOM 747 O O . HIS A 1 96 ? -11.937 -10.790 13.867 1.00 83.31 96 HIS A O 1
ATOM 753 N N . LEU A 1 97 ? -12.644 -11.790 15.755 1.00 81.19 97 LEU A N 1
ATOM 754 C CA . LEU A 1 97 ? -13.761 -12.513 15.127 1.00 81.19 97 LEU A CA 1
ATOM 755 C C . LEU A 1 97 ? -14.791 -11.561 14.501 1.00 81.19 97 LEU A C 1
ATOM 757 O O . LEU A 1 97 ? -15.393 -11.881 13.474 1.00 81.19 97 LEU A O 1
ATOM 761 N N . VAL A 1 98 ? -14.945 -10.368 15.079 1.00 83.44 98 VAL A N 1
ATOM 762 C CA . VAL A 1 98 ? -15.781 -9.281 14.551 1.00 83.44 98 VAL A CA 1
ATOM 763 C C . VAL A 1 98 ? -15.365 -8.913 13.127 1.00 83.44 98 VAL A C 1
ATOM 765 O O . VAL A 1 98 ? -16.189 -8.891 12.214 1.00 83.44 98 VAL A O 1
ATOM 768 N N . THR A 1 99 ? -14.065 -8.714 12.900 1.00 84.38 99 THR A N 1
ATOM 769 C CA . THR A 1 99 ? -13.524 -8.320 11.593 1.00 84.38 99 THR A CA 1
ATOM 770 C C . THR A 1 99 ? -13.729 -9.414 10.548 1.00 84.38 99 THR A C 1
ATOM 772 O O . THR A 1 99 ? -14.061 -9.122 9.400 1.00 84.38 99 THR A O 1
ATOM 775 N N . VAL A 1 100 ? -13.607 -10.687 10.936 1.00 86.94 100 VAL A N 1
ATOM 776 C CA . VAL A 1 100 ? -13.887 -11.821 10.040 1.00 86.94 100 VAL A CA 1
ATOM 777 C C . VAL A 1 100 ? -15.359 -11.841 9.614 1.00 86.94 100 VAL A C 1
ATOM 779 O O . VAL A 1 100 ? -15.640 -12.021 8.427 1.00 86.94 100 VAL A O 1
ATOM 782 N N . ARG A 1 101 ? -16.300 -11.593 10.539 1.00 86.81 101 ARG A N 1
ATOM 783 C CA . ARG A 1 101 ? -17.734 -11.484 10.210 1.00 86.81 101 ARG A CA 1
ATOM 784 C C . ARG A 1 101 ? -17.994 -10.370 9.192 1.00 86.81 101 ARG A C 1
ATOM 786 O O . ARG A 1 101 ? -18.699 -10.605 8.212 1.00 86.81 101 ARG A O 1
ATOM 793 N N . VAL A 1 102 ? -17.375 -9.201 9.367 1.00 89.19 102 VAL A N 1
ATOM 794 C CA . VAL A 1 102 ? -17.501 -8.074 8.422 1.00 89.19 102 VAL A CA 1
ATOM 795 C C . VAL A 1 102 ? -16.982 -8.450 7.032 1.00 89.19 102 VAL A C 1
ATOM 797 O O . VAL A 1 102 ? -17.638 -8.150 6.033 1.00 89.19 102 VAL A O 1
ATOM 800 N N . VAL A 1 103 ? -15.846 -9.149 6.944 1.00 90.12 103 VAL A N 1
ATOM 801 C CA . VAL A 1 103 ? -15.289 -9.603 5.657 1.00 90.12 103 VAL A CA 1
ATOM 802 C C . VAL A 1 103 ? -16.232 -10.575 4.947 1.00 90.12 103 VAL A C 1
ATOM 804 O O . VAL A 1 103 ? -16.451 -10.433 3.745 1.00 90.12 103 VAL A O 1
ATOM 807 N N . ILE A 1 104 ? -16.840 -11.516 5.674 1.00 91.38 104 ILE A N 1
ATOM 808 C CA . ILE A 1 104 ? -17.810 -12.460 5.100 1.00 91.38 104 ILE A CA 1
ATOM 809 C C . ILE A 1 104 ? -19.043 -11.716 4.577 1.00 91.38 104 ILE A C 1
ATOM 811 O O . ILE A 1 104 ? -19.443 -11.930 3.434 1.00 91.38 104 ILE A O 1
ATOM 815 N N . VAL A 1 105 ? -19.616 -10.804 5.368 1.00 91.62 105 VAL A N 1
ATOM 816 C CA . VAL A 1 105 ? -20.774 -9.995 4.947 1.00 91.62 105 VAL A CA 1
ATOM 817 C C . VAL A 1 105 ? -20.437 -9.164 3.709 1.00 91.62 105 VAL A C 1
ATOM 819 O O . VAL A 1 105 ? -21.210 -9.133 2.753 1.00 91.62 105 VAL A O 1
ATOM 822 N N . THR A 1 106 ? -19.253 -8.553 3.683 1.00 91.81 106 THR A N 1
ATOM 823 C CA . THR A 1 106 ? -18.763 -7.782 2.533 1.00 91.81 106 THR A CA 1
ATOM 824 C C . THR A 1 106 ? -18.646 -8.650 1.281 1.00 91.81 106 THR A C 1
ATOM 826 O O . THR A 1 106 ? -19.082 -8.236 0.208 1.00 91.81 106 THR A O 1
ATOM 829 N N . ALA A 1 107 ? -18.115 -9.870 1.410 1.00 91.81 107 ALA A N 1
ATOM 830 C CA . ALA A 1 107 ? -17.999 -10.812 0.300 1.00 91.81 107 ALA A CA 1
ATOM 831 C C . ALA A 1 107 ? -19.371 -11.241 -0.245 1.00 91.81 107 ALA A C 1
ATOM 833 O O . ALA A 1 107 ? -19.545 -11.327 -1.460 1.00 91.81 107 ALA A O 1
ATOM 834 N N . VAL A 1 108 ? -20.356 -11.459 0.633 1.00 93.62 108 VAL A N 1
ATOM 835 C CA . VAL A 1 108 ? -21.733 -11.792 0.236 1.00 93.62 108 VAL A CA 1
ATOM 836 C C . VAL A 1 108 ? -22.391 -10.620 -0.493 1.00 93.62 108 VAL A C 1
ATOM 838 O O . VAL A 1 108 ? -22.952 -10.819 -1.568 1.00 93.62 108 VAL A O 1
ATOM 841 N N . ILE A 1 109 ? -22.283 -9.399 0.042 1.00 91.75 109 ILE A N 1
ATOM 842 C CA . ILE A 1 109 ? -22.821 -8.189 -0.599 1.00 91.75 109 ILE A CA 1
ATOM 843 C C . ILE A 1 109 ? -22.220 -8.013 -1.997 1.00 91.75 109 ILE A C 1
ATOM 845 O O . ILE A 1 109 ? -22.960 -7.823 -2.964 1.00 91.75 109 ILE A O 1
ATOM 849 N N . TYR A 1 110 ? -20.895 -8.137 -2.114 1.00 91.94 110 TYR A N 1
ATOM 850 C CA . TYR A 1 110 ? -20.216 -8.024 -3.399 1.00 91.94 110 TYR A CA 1
ATOM 851 C C . TYR A 1 110 ? -20.681 -9.098 -4.382 1.00 91.94 110 TYR A C 1
ATOM 853 O O . TYR A 1 110 ? -20.994 -8.782 -5.527 1.00 91.94 110 TYR A O 1
ATOM 861 N N . ALA A 1 111 ? -20.782 -10.354 -3.936 1.00 91.44 111 ALA A N 1
ATOM 862 C CA . ALA A 1 111 ? -21.249 -11.450 -4.776 1.00 91.44 111 ALA A CA 1
ATOM 863 C C . ALA A 1 111 ? -22.666 -11.186 -5.309 1.00 91.44 111 ALA A C 1
ATOM 865 O O . ALA A 1 111 ? -22.906 -11.354 -6.503 1.00 91.44 111 ALA A O 1
ATOM 866 N N . VAL A 1 112 ? -23.589 -10.717 -4.464 1.00 91.19 112 VAL A N 1
ATOM 867 C CA . VAL A 1 112 ? -24.962 -10.390 -4.881 1.00 91.19 112 VAL A CA 1
ATOM 868 C C . VAL A 1 112 ? -24.974 -9.269 -5.925 1.00 91.19 112 VAL A C 1
ATOM 870 O O . VAL A 1 112 ? -25.622 -9.409 -6.964 1.00 91.19 112 VAL A O 1
ATOM 873 N N . ILE A 1 113 ? -24.236 -8.180 -5.701 1.00 89.00 113 ILE A N 1
ATOM 874 C CA . ILE A 1 113 ? -24.168 -7.056 -6.653 1.00 89.00 113 ILE A CA 1
ATOM 875 C C . ILE A 1 113 ? -23.548 -7.512 -7.982 1.00 89.00 113 ILE A C 1
ATOM 877 O O . ILE A 1 113 ? -24.097 -7.246 -9.050 1.00 89.00 113 ILE A O 1
ATOM 881 N N . TYR A 1 114 ? -22.462 -8.282 -7.920 1.00 87.94 114 TYR A N 1
ATOM 882 C CA . TYR A 1 114 ? -21.775 -8.796 -9.101 1.00 87.94 114 TYR A CA 1
ATOM 883 C C . TYR A 1 114 ? -22.660 -9.731 -9.942 1.00 87.94 114 TYR A C 1
ATOM 885 O O . TYR A 1 114 ? -22.713 -9.608 -11.167 1.00 87.94 114 TYR A O 1
ATOM 893 N N . TYR A 1 115 ? -23.394 -10.651 -9.304 1.00 88.06 115 TYR A N 1
ATOM 894 C CA . TYR A 1 115 ? -24.279 -11.581 -10.015 1.00 88.06 115 TYR A CA 1
ATOM 895 C C . TYR A 1 115 ? -25.516 -10.908 -10.602 1.00 88.06 115 TYR A C 1
ATOM 897 O O . TYR A 1 115 ? -25.994 -11.321 -11.658 1.00 88.06 115 TYR A O 1
ATOM 905 N N . THR A 1 116 ? -26.036 -9.878 -9.939 1.00 85.50 116 THR A N 1
ATOM 906 C CA . THR A 1 116 ? -27.226 -9.163 -10.412 1.00 85.50 116 THR A CA 1
ATOM 907 C C . THR A 1 116 ? -26.929 -8.245 -11.604 1.00 85.50 116 THR A C 1
ATOM 909 O O . THR A 1 116 ? -27.871 -7.846 -12.286 1.00 85.50 116 THR A O 1
ATOM 912 N N . LYS A 1 117 ? -25.646 -7.960 -11.906 1.00 82.50 117 LYS A N 1
ATOM 913 C CA . LYS A 1 117 ? -25.183 -7.122 -13.036 1.00 82.50 117 LYS A CA 1
ATOM 914 C C . LYS A 1 117 ? -25.958 -5.805 -13.172 1.00 82.50 117 LYS A C 1
ATOM 916 O O . LYS A 1 117 ? -26.227 -5.336 -14.276 1.00 82.50 117 LYS A O 1
ATOM 921 N N . VAL A 1 118 ? -26.353 -5.237 -12.034 1.00 77.88 118 VAL A N 1
ATOM 922 C CA . VAL A 1 118 ? -27.210 -4.046 -11.979 1.00 77.88 118 VAL A CA 1
ATOM 923 C C . VAL A 1 118 ? -26.434 -2.799 -12.390 1.00 77.88 118 VAL A C 1
ATOM 925 O O . VAL A 1 118 ? -27.032 -1.877 -12.946 1.00 77.88 118 VAL A O 1
ATOM 928 N N . PHE A 1 119 ? -25.117 -2.762 -12.153 1.00 80.69 119 PHE A N 1
ATOM 929 C CA . PHE A 1 119 ? -24.298 -1.591 -12.440 1.00 80.69 119 PHE A CA 1
ATOM 930 C C . PHE A 1 119 ? -23.323 -1.806 -13.608 1.00 80.69 119 PHE A C 1
ATOM 932 O O . PHE A 1 119 ? -22.966 -2.935 -13.952 1.00 80.69 119 PHE A O 1
ATOM 939 N N . PRO A 1 120 ? -22.882 -0.708 -14.253 1.00 81.06 120 PRO A N 1
ATOM 940 C CA . PRO A 1 120 ? -21.823 -0.755 -15.251 1.00 81.06 120 PRO A CA 1
ATOM 941 C C . PRO A 1 120 ? -20.509 -1.283 -14.664 1.00 81.06 120 PRO A C 1
ATOM 943 O O . PRO A 1 120 ? -20.224 -1.095 -13.480 1.00 81.06 120 PRO A O 1
ATOM 946 N N . LEU A 1 121 ? -19.671 -1.862 -15.529 1.00 76.50 121 LEU A N 1
ATOM 947 C CA . LEU A 1 121 ? -18.348 -2.389 -15.179 1.00 76.50 121 LEU A CA 1
ATOM 948 C C . LEU A 1 121 ? -17.570 -1.420 -14.271 1.00 76.50 121 LEU A C 1
ATOM 950 O O . LEU A 1 121 ? -17.297 -0.280 -14.645 1.00 76.50 121 LEU A O 1
ATOM 954 N N . GLY A 1 122 ? -17.218 -1.892 -13.073 1.00 78.12 122 GLY A N 1
ATOM 955 C CA . GLY A 1 122 ? -16.437 -1.150 -12.076 1.00 78.12 122 GLY A CA 1
ATOM 956 C C . GLY A 1 122 ? -17.263 -0.433 -11.003 1.00 78.12 122 GLY A C 1
ATOM 957 O O . GLY A 1 122 ? -16.765 -0.256 -9.890 1.00 78.12 122 GLY A O 1
ATOM 958 N N . TRP A 1 123 ? -18.530 -0.096 -11.264 1.00 86.75 123 TRP A N 1
ATOM 959 C CA . TRP A 1 123 ? -19.404 0.521 -10.254 1.00 86.75 123 TRP A CA 1
ATOM 960 C C . TRP A 1 123 ? -19.874 -0.471 -9.189 1.00 86.75 123 TRP A C 1
ATOM 962 O O . TRP A 1 123 ? -20.090 -0.072 -8.045 1.00 86.75 123 TRP A O 1
ATOM 972 N N . ASP A 1 124 ? -19.940 -1.759 -9.529 1.00 88.00 124 ASP A N 1
ATOM 973 C CA . ASP A 1 124 ? -20.288 -2.841 -8.600 1.00 88.00 124 ASP A CA 1
ATOM 974 C C . ASP A 1 124 ? -19.413 -2.819 -7.336 1.00 88.00 124 ASP A C 1
ATOM 976 O O . ASP A 1 124 ? -19.902 -2.962 -6.215 1.00 88.00 124 ASP A O 1
ATOM 980 N N . ILE A 1 125 ? -18.109 -2.576 -7.514 1.00 88.25 125 ILE A N 1
ATOM 981 C CA . ILE A 1 125 ? -17.132 -2.524 -6.421 1.00 88.25 125 ILE A CA 1
ATOM 982 C C . ILE A 1 125 ? -17.409 -1.314 -5.527 1.00 88.25 125 ILE A C 1
ATOM 984 O O . ILE A 1 125 ? -17.446 -1.447 -4.305 1.00 88.25 125 ILE A O 1
ATOM 988 N N . VAL A 1 126 ? -17.647 -0.141 -6.121 1.00 90.75 126 VAL A N 1
ATOM 989 C CA . VAL A 1 126 ? -17.894 1.103 -5.378 1.00 90.75 126 VAL A CA 1
ATOM 990 C C . VAL A 1 126 ? -19.149 0.974 -4.515 1.00 90.75 126 VAL A C 1
ATOM 992 O O . VAL A 1 126 ? -19.100 1.233 -3.311 1.00 90.75 126 VAL A O 1
ATOM 995 N N . PHE A 1 127 ? -20.259 0.511 -5.096 1.00 90.00 127 PHE A N 1
ATOM 996 C CA . PHE A 1 127 ? -21.505 0.311 -4.354 1.00 90.00 127 PHE A CA 1
ATOM 997 C C . PHE A 1 127 ? -21.376 -0.767 -3.282 1.00 90.00 127 PHE A C 1
ATOM 999 O O . PHE A 1 127 ? -21.872 -0.583 -2.170 1.00 90.00 127 PHE A O 1
ATOM 1006 N N . SER A 1 128 ? -20.661 -1.856 -3.572 1.00 89.94 128 SER A N 1
ATOM 1007 C CA . SER A 1 128 ? -20.397 -2.892 -2.580 1.00 89.94 128 SER A CA 1
ATOM 1008 C C . SER A 1 128 ? -19.600 -2.362 -1.391 1.00 89.94 128 SER A C 1
ATOM 1010 O O . SER A 1 128 ? -19.917 -2.709 -0.255 1.00 89.94 128 SER A O 1
ATOM 1012 N N . ILE A 1 129 ? -18.592 -1.514 -1.613 1.00 91.81 129 ILE A N 1
ATOM 1013 C CA . ILE A 1 129 ? -17.807 -0.901 -0.530 1.00 91.81 129 ILE A CA 1
ATOM 1014 C C . ILE A 1 129 ? -18.695 0.001 0.333 1.00 91.81 129 ILE A C 1
ATOM 1016 O O . ILE A 1 129 ? -18.651 -0.094 1.558 1.00 91.81 129 ILE A O 1
ATOM 1020 N N . ILE A 1 130 ? -19.531 0.841 -0.283 1.00 92.56 130 ILE A N 1
ATOM 1021 C CA . ILE A 1 130 ? -20.433 1.739 0.455 1.00 92.56 130 ILE A CA 1
ATOM 1022 C C . ILE A 1 130 ? -21.424 0.926 1.297 1.00 92.56 130 ILE A C 1
ATOM 1024 O O . ILE A 1 130 ? -21.551 1.156 2.500 1.00 92.56 130 ILE A O 1
ATOM 1028 N N . LEU A 1 131 ? -22.091 -0.059 0.689 1.00 91.75 131 LEU A N 1
ATOM 1029 C CA . LEU A 1 131 ? -23.113 -0.853 1.368 1.00 91.75 131 LEU A CA 1
ATOM 1030 C C . LEU A 1 131 ? -22.518 -1.731 2.476 1.00 91.75 131 LEU A C 1
ATOM 1032 O O . LEU A 1 131 ? -23.072 -1.801 3.571 1.00 91.75 131 LEU A O 1
ATOM 1036 N N . SER A 1 132 ? -21.364 -2.353 2.222 1.00 91.00 132 SER A N 1
ATOM 1037 C CA . SER A 1 132 ? -20.649 -3.132 3.238 1.00 91.00 132 SER A CA 1
ATOM 1038 C C . SER A 1 132 ? -20.114 -2.277 4.381 1.00 91.00 132 SER A C 1
ATOM 1040 O O . SER A 1 132 ? -20.175 -2.717 5.524 1.00 91.00 132 SER A O 1
ATOM 1042 N N . SER A 1 133 ? -19.664 -1.046 4.119 1.00 89.75 133 SER A N 1
ATOM 1043 C CA . SER A 1 133 ? -19.236 -0.119 5.176 1.00 89.75 133 SER A CA 1
ATOM 1044 C C . SER A 1 133 ? -20.399 0.246 6.097 1.00 89.75 133 SER A C 1
ATOM 1046 O O . SER A 1 133 ? -20.245 0.229 7.315 1.00 89.75 133 SER A O 1
ATOM 1048 N N . ILE A 1 134 ? -21.583 0.508 5.529 1.00 90.88 134 ILE A N 1
ATOM 1049 C CA . ILE A 1 134 ? -22.801 0.772 6.309 1.00 90.88 134 ILE A CA 1
ATOM 1050 C C . ILE A 1 134 ? -23.192 -0.470 7.117 1.00 90.88 134 ILE A C 1
ATOM 1052 O O . ILE A 1 134 ? -23.408 -0.370 8.322 1.00 90.88 134 ILE A O 1
ATOM 1056 N N . ALA A 1 135 ? -23.232 -1.646 6.485 1.00 88.94 135 ALA A N 1
ATOM 1057 C CA . ALA A 1 135 ? -23.539 -2.905 7.166 1.00 88.94 135 ALA A CA 1
ATOM 1058 C C . ALA A 1 135 ? -22.528 -3.227 8.282 1.00 88.94 135 ALA A C 1
ATOM 1060 O O . ALA A 1 135 ? -22.907 -3.725 9.341 1.00 88.94 135 ALA A O 1
ATOM 1061 N N . GLY A 1 136 ? -21.253 -2.892 8.072 1.00 87.06 136 GLY A N 1
ATOM 1062 C CA . GLY A 1 136 ? -20.177 -3.068 9.040 1.00 87.06 136 GLY A CA 1
ATOM 1063 C C . GLY A 1 136 ? -20.397 -2.284 10.332 1.00 87.06 136 GLY A C 1
ATOM 1064 O O . GLY A 1 136 ? -20.094 -2.811 11.396 1.00 87.06 136 GLY A O 1
ATOM 1065 N N . ILE A 1 137 ? -20.990 -1.085 10.273 1.00 86.19 137 ILE A N 1
ATOM 1066 C CA . ILE A 1 137 ? -21.311 -0.284 11.470 1.00 86.19 137 ILE A CA 1
ATOM 1067 C C . ILE A 1 137 ? -22.304 -1.026 12.371 1.00 86.19 137 ILE A C 1
ATOM 1069 O O . ILE A 1 137 ? -22.110 -1.089 13.582 1.00 86.19 137 ILE A O 1
ATOM 1073 N N . PHE A 1 138 ? -23.344 -1.619 11.783 1.00 84.50 138 PHE A N 1
ATOM 1074 C CA . PHE A 1 138 ? -24.338 -2.383 12.539 1.00 84.50 138 PHE A CA 1
ATOM 1075 C C . PHE A 1 138 ? -23.769 -3.695 13.084 1.00 84.50 138 PHE A C 1
ATOM 1077 O O . PHE A 1 138 ? -24.164 -4.128 14.161 1.00 84.50 138 PHE A O 1
ATOM 1084 N N . LEU A 1 139 ? -22.833 -4.313 12.359 1.00 80.31 139 LEU A N 1
ATOM 1085 C CA . LEU A 1 139 ? -22.223 -5.584 12.750 1.00 8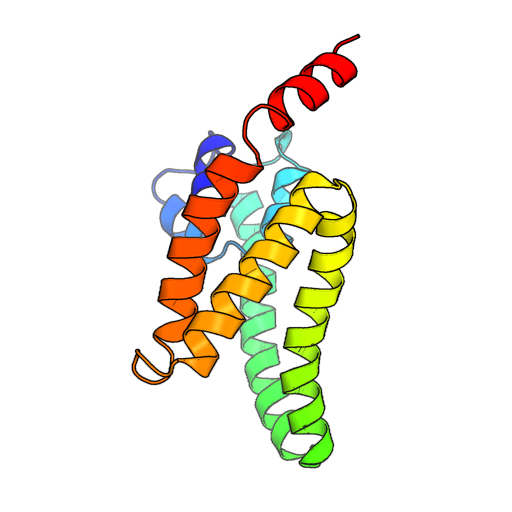0.31 139 LEU A CA 1
ATOM 1086 C C . LEU A 1 139 ? -21.149 -5.433 13.839 1.00 80.31 139 LEU A C 1
ATOM 1088 O O . LEU A 1 139 ? -20.985 -6.335 14.648 1.00 80.31 139 LEU A O 1
ATOM 1092 N N . ILE A 1 140 ? -20.423 -4.309 13.846 1.00 76.88 140 ILE A N 1
ATOM 1093 C CA . ILE A 1 140 ? -19.408 -3.954 14.858 1.00 76.88 140 ILE A CA 1
ATOM 1094 C C . ILE A 1 140 ? -20.054 -3.418 16.152 1.00 76.88 140 ILE A C 1
ATOM 1096 O O . ILE A 1 140 ? -19.372 -3.292 17.170 1.00 76.88 140 ILE A O 1
ATOM 1100 N N . GLY A 1 141 ? -21.354 -3.095 16.120 1.00 63.78 141 GLY A N 1
ATOM 1101 C CA . GLY A 1 141 ? -22.110 -2.501 17.225 1.00 63.78 141 GLY A CA 1
ATOM 1102 C C . GLY A 1 141 ? -21.783 -3.107 18.597 1.00 63.78 141 GLY A C 1
ATOM 1103 O O . GLY A 1 141 ? -21.976 -4.296 18.818 1.00 63.78 141 GLY A O 1
ATOM 1104 N N . ASN A 1 142 ? -21.296 -2.244 19.500 1.00 56.00 142 ASN A N 1
ATOM 1105 C CA . ASN A 1 142 ? -20.849 -2.467 20.888 1.00 56.00 142 ASN A CA 1
ATOM 1106 C C . ASN A 1 142 ? -19.647 -3.396 21.149 1.00 56.00 142 ASN A C 1
ATOM 1108 O O . ASN A 1 142 ? -19.000 -3.219 22.176 1.00 56.00 142 ASN A O 1
ATOM 1112 N N . GLU A 1 143 ? -19.253 -4.286 20.240 1.00 57.84 143 GLU A N 1
ATOM 1113 C CA . GLU A 1 143 ? -18.174 -5.265 20.500 1.00 57.84 143 GLU A CA 1
ATOM 1114 C C . GLU A 1 143 ? -16.771 -4.623 20.618 1.00 57.84 143 GLU A C 1
ATOM 1116 O O . GLU A 1 143 ? -15.863 -5.180 21.223 1.00 57.84 143 GLU A O 1
ATOM 1121 N N . THR A 1 144 ? -16.581 -3.416 20.072 1.00 54.78 144 THR A N 1
ATOM 1122 C CA . THR A 1 144 ? -15.321 -2.650 20.214 1.00 54.78 144 THR A CA 1
ATOM 1123 C C . THR A 1 144 ? -15.229 -1.830 21.504 1.00 54.78 144 THR A C 1
ATOM 1125 O O . THR A 1 144 ? -14.173 -1.251 21.774 1.00 54.78 144 THR A O 1
ATOM 1128 N N . LEU A 1 145 ? -16.312 -1.748 22.287 1.00 50.84 145 LEU A N 1
ATOM 1129 C CA . LEU A 1 145 ? -16.311 -1.051 23.576 1.00 50.84 145 LEU A CA 1
ATOM 1130 C C . LEU A 1 145 ? -15.775 -1.952 24.699 1.00 50.84 145 LEU A C 1
ATOM 1132 O O . LEU A 1 145 ? -15.030 -1.455 25.537 1.00 50.84 145 LEU A O 1
ATOM 1136 N N . GLU A 1 146 ? -16.052 -3.259 24.658 1.00 47.81 146 GLU A N 1
ATOM 1137 C CA . GLU A 1 146 ? -15.589 -4.225 25.673 1.00 47.81 146 GLU A CA 1
ATOM 1138 C C . GLU A 1 146 ? -14.072 -4.495 25.585 1.00 47.81 146 GLU A C 1
ATOM 1140 O O . GLU A 1 146 ? -13.378 -4.451 26.597 1.00 47.81 146 GLU A O 1
ATOM 1145 N N . ASP A 1 147 ? -13.509 -4.623 24.375 1.00 49.12 147 ASP A N 1
ATOM 1146 C CA . ASP A 1 147 ? -12.064 -4.879 24.161 1.00 49.12 147 ASP A CA 1
ATOM 1147 C C . ASP A 1 147 ? -11.159 -3.704 24.620 1.00 49.12 147 ASP A C 1
ATOM 1149 O O . ASP A 1 147 ? -9.942 -3.843 24.758 1.00 49.12 147 ASP A O 1
ATOM 1153 N N . LYS A 1 148 ? -11.726 -2.506 24.843 1.00 45.47 148 LYS A N 1
ATOM 1154 C CA . LYS A 1 148 ? -10.998 -1.352 25.404 1.00 45.47 148 LYS A CA 1
ATOM 1155 C C . LYS A 1 148 ? -11.048 -1.272 26.928 1.00 45.47 148 LYS A C 1
ATOM 1157 O O . LYS A 1 148 ? -10.212 -0.562 27.493 1.00 45.47 148 LYS A O 1
ATOM 1162 N N . GLU A 1 149 ? -12.006 -1.935 27.569 1.00 43.88 149 GLU A N 1
ATOM 1163 C CA . GLU A 1 149 ? -12.121 -1.966 29.030 1.00 43.88 149 GLU A CA 1
ATOM 1164 C C . GLU A 1 149 ? -11.196 -3.035 29.633 1.00 43.88 149 GLU A C 1
ATOM 1166 O O . GLU A 1 149 ? -10.518 -2.738 30.610 1.00 43.88 149 GLU A O 1
ATOM 1171 N N . GLU A 1 150 ? -11.010 -4.187 28.977 1.00 41.81 150 GLU A N 1
ATOM 1172 C CA . GLU A 1 150 ? -10.105 -5.254 29.455 1.00 41.81 150 GLU A CA 1
ATOM 1173 C C . GLU A 1 150 ? -8.606 -4.895 29.409 1.00 41.81 150 GLU A C 1
ATOM 1175 O O . GLU A 1 150 ? -7.816 -5.428 30.179 1.00 41.81 150 GLU A O 1
ATOM 1180 N N . ILE A 1 151 ? -8.179 -3.964 28.547 1.00 45.22 151 ILE A N 1
ATOM 1181 C CA . ILE A 1 151 ? -6.762 -3.538 28.463 1.00 45.22 151 ILE A CA 1
ATOM 1182 C C . ILE A 1 151 ? -6.428 -2.474 29.535 1.00 45.22 151 ILE A C 1
ATOM 1184 O O . ILE A 1 151 ? -5.280 -2.038 29.660 1.00 45.22 151 ILE A O 1
ATOM 1188 N N . LYS A 1 152 ? -7.426 -2.015 30.302 1.00 40.16 152 LYS A N 1
ATOM 1189 C CA . LYS A 1 152 ? -7.262 -1.014 31.366 1.00 40.16 152 LYS A CA 1
ATOM 1190 C C . LYS A 1 152 ? -7.321 -1.574 32.791 1.00 40.16 152 LYS A C 1
ATOM 1192 O O . LYS A 1 152 ? -7.106 -0.774 33.703 1.00 40.16 152 LYS A O 1
ATOM 1197 N N . GLU A 1 153 ? -7.559 -2.872 32.981 1.00 36.47 153 GLU A N 1
ATOM 1198 C CA . GLU A 1 153 ? -7.432 -3.545 34.288 1.00 36.47 153 GLU A CA 1
ATOM 1199 C C . GLU A 1 153 ? -6.091 -4.270 34.459 1.00 36.47 153 GLU A C 1
ATOM 1201 O O . GLU A 1 153 ? -5.620 -4.925 33.501 1.00 36.47 153 GLU A O 1
#

Secondary structure (DSSP, 8-state):
-HHHHHHH-TTS-TTTHHHHHHS--HHHHHHHHH-GGG--HHHHHHHHHHHHHHHHHHHHHHHHHHHHS-HHHHHHHHHHHHHHHHHHHHHHHTT-HHHHHHHHHHHHHHHHHHHHT-S-TTHHHHHHHHHHHHHHHHHHTTHHHHHHHGGG-

Organism: NCBI:txid411465

Radius of gyration: 20.76 Å; Cα contacts (8 Å, |Δi|>4): 65; chains: 1; bounding box: 42×41×56 Å

pLDDT: mean 79.94, std 14.45, range [36.47, 94.5]

Sequence (153 aa):
MSATLGATVDKVNHKAFPIVGWLLTDESFSILSFNKEKVNTSFTLGVQIPPYFIWGIFTIVGYFLGDFLPQNLKVAFSVGLLGLFVALLVPNVKKHLVTVRVVIVTAVIYAVIYYTKVFPLGWDIVFSIILSSIAGIFLIGNETLEDKEEIKE

Solvent-accessible surface area (backbone atoms only — not comparable to full-atom values): 8817 Å² total; per-residue (Å²): 110,58,75,60,46,65,79,73,48,92,55,50,53,79,87,49,46,69,59,56,48,69,51,60,43,74,68,44,48,51,55,49,69,77,39,62,92,67,58,33,49,70,52,51,48,63,58,27,49,57,60,54,52,50,49,56,53,48,49,56,53,47,51,62,55,48,71,75,49,57,70,71,56,55,54,48,53,62,53,44,55,58,49,51,54,50,63,65,44,50,66,64,40,66,73,42,73,65,51,46,53,42,52,52,52,34,52,51,50,34,50,53,45,58,73,63,59,79,54,62,93,72,47,44,59,56,54,30,51,54,53,33,53,57,52,36,56,69,71,50,59,70,64,70,58,56,69,60,53,65,77,74,110

Foldseek 3Di:
DLVVVVVLQPAEDPVCSVVLSVLDDPVLVVVCVVVSVPDHNVVSCVSRVVVVVCVVVVVVVCVVVVVVDDPVVNVVVVVVVVVVVCVVVVVVQVPDPLSVVLVVVLVVQLVVLVVVVPDDPPVSNVVSVVVSVVVSCVSCPPVVVVVVVVVVD

InterPro domains:
  IPR011606 Branched-chain amino acid transport, permease [PTHR34979] (2-139)
  IPR061300 AzlC-like, N-terminal domain [PF03591] (1-69)

Mean predicted aligned error: 10.68 Å